Protein AF-A0AAD5UMB7-F1 (afdb_monomer_lite)

Foldseek 3Di:
DKDDFDAQFQWDWDQDPVGTDIGGPDDDDPPGHGFAQFDAAPNDTDGTDDPDPCSVAEADLAFQWEQDNVRDTGGPDDDDVPRGHHAHSQADDQPDDWDQVPKDADPNPDPPDPRIDRHHAHADPRRHGDD

Structure (mmCIF, N/CA/C/O backbone):
data_AF-A0AAD5UMB7-F1
#
_entry.id   AF-A0AAD5UMB7-F1
#
loop_
_atom_site.group_PDB
_atom_site.id
_atom_site.type_symbol
_atom_site.label_atom_id
_atom_site.label_alt_id
_atom_site.label_comp_id
_atom_site.label_asym_id
_atom_site.label_entity_id
_atom_site.label_seq_id
_atom_site.pdbx_PDB_ins_code
_atom_site.Cartn_x
_atom_site.Cartn_y
_atom_site.Cartn_z
_atom_site.occupancy
_atom_site.B_iso_or_equiv
_atom_site.auth_seq_id
_atom_site.auth_comp_id
_atom_site.auth_asym_id
_atom_site.auth_atom_id
_atom_site.pdbx_PDB_model_num
ATOM 1 N N . MET A 1 1 ? 5.620 11.376 9.377 1.00 30.00 1 MET A N 1
ATOM 2 C CA . MET A 1 1 ? 6.604 10.468 10.006 1.00 30.00 1 MET A CA 1
ATOM 3 C C . MET A 1 1 ? 6.755 9.255 9.114 1.00 30.00 1 MET A C 1
ATOM 5 O O . MET A 1 1 ? 5.931 8.352 9.173 1.00 30.00 1 MET A O 1
ATOM 9 N N . ASN A 1 2 ? 7.775 9.303 8.260 1.00 31.95 2 ASN A N 1
ATOM 10 C CA . ASN A 1 2 ? 8.337 8.120 7.636 1.00 31.95 2 ASN A CA 1
ATOM 11 C C . ASN A 1 2 ? 9.408 7.589 8.549 1.00 31.95 2 ASN A C 1
ATOM 13 O O . ASN A 1 2 ? 10.317 8.315 8.936 1.00 31.95 2 ASN A O 1
ATOM 17 N N . THR A 1 3 ? 9.321 6.313 8.798 1.00 28.42 3 THR A N 1
ATOM 18 C CA . THR A 1 3 ? 10.437 5.514 9.268 1.00 28.42 3 THR A CA 1
ATOM 19 C C . THR A 1 3 ? 9.850 4.200 9.048 1.00 28.42 3 THR A C 1
ATOM 21 O O . THR A 1 3 ? 8.963 3.854 9.817 1.00 28.42 3 THR A O 1
ATOM 24 N N . ALA A 1 4 ? 10.192 3.669 7.882 1.00 38.25 4 ALA A N 1
ATOM 25 C CA . ALA A 1 4 ? 11.379 2.842 7.802 1.00 38.25 4 AL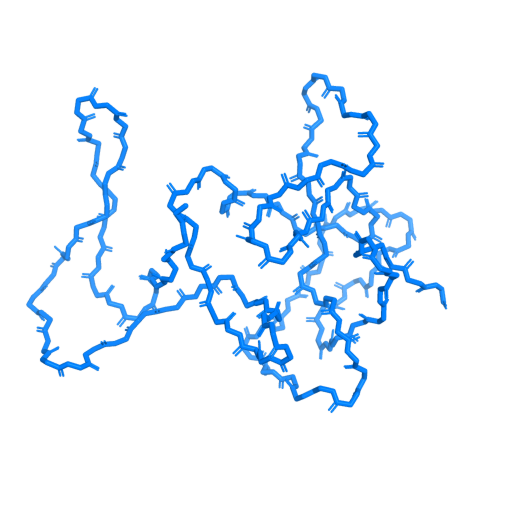A A CA 1
ATOM 26 C C . ALA A 1 4 ? 11.503 1.776 8.889 1.00 38.25 4 ALA A C 1
ATOM 28 O O . ALA A 1 4 ? 11.715 2.233 9.988 1.00 38.25 4 ALA A O 1
ATOM 29 N N . LEU A 1 5 ? 11.381 0.467 8.655 1.00 36.25 5 LEU A N 1
ATOM 30 C CA . LEU A 1 5 ? 12.031 -0.652 9.357 1.00 36.25 5 LEU A CA 1
ATOM 31 C C . LEU A 1 5 ? 11.345 -1.535 10.485 1.00 36.25 5 LEU A C 1
ATOM 33 O O . LEU A 1 5 ? 11.730 -1.340 11.631 1.00 36.25 5 LEU A O 1
ATOM 37 N N . SER A 1 6 ? 10.419 -2.520 10.279 1.00 37.47 6 SER A N 1
ATOM 38 C CA . SER A 1 6 ? 9.987 -3.432 11.404 1.00 37.47 6 SER A CA 1
ATOM 39 C C . SER A 1 6 ? 10.619 -4.819 11.396 1.00 37.47 6 SER A C 1
ATOM 41 O O . SER A 1 6 ? 10.957 -5.311 12.466 1.00 37.47 6 SER A O 1
ATOM 43 N N . ASP A 1 7 ? 10.872 -5.422 10.230 1.00 37.22 7 ASP A N 1
ATOM 44 C CA . ASP A 1 7 ? 11.126 -6.875 10.164 1.00 37.22 7 ASP A CA 1
ATOM 45 C C . ASP A 1 7 ? 12.565 -7.295 9.792 1.00 37.22 7 ASP A C 1
ATOM 47 O O . ASP A 1 7 ? 12.785 -8.363 9.233 1.00 37.22 7 ASP A O 1
ATOM 51 N N . GLN A 1 8 ? 13.589 -6.507 10.118 1.00 43.94 8 GLN A N 1
ATOM 52 C CA . GLN A 1 8 ? 14.957 -7.058 10.254 1.00 43.94 8 GLN A CA 1
ATOM 53 C C . GLN A 1 8 ? 15.640 -6.714 11.602 1.00 43.94 8 GLN A C 1
ATOM 55 O O . GLN A 1 8 ? 16.824 -6.985 11.777 1.00 43.94 8 GLN A O 1
ATOM 60 N N . TYR A 1 9 ? 14.879 -6.227 12.599 1.00 50.72 9 TYR A N 1
ATOM 61 C CA . TYR A 1 9 ? 15.351 -5.930 13.961 1.00 50.72 9 TYR A CA 1
ATOM 62 C C . TYR A 1 9 ? 14.459 -6.657 14.976 1.00 50.72 9 TYR A C 1
ATOM 64 O O . TYR A 1 9 ? 13.238 -6.514 14.874 1.00 50.72 9 TYR A O 1
ATOM 72 N N . PRO A 1 10 ? 14.999 -7.365 15.988 1.00 57.06 10 PRO A N 1
ATOM 73 C CA . PRO A 1 10 ? 14.206 -7.854 17.112 1.00 57.06 10 PRO A CA 1
ATOM 74 C C . PRO A 1 10 ? 13.502 -6.668 17.776 1.00 57.06 10 PRO A C 1
ATOM 76 O O . PRO A 1 10 ? 14.128 -5.884 18.487 1.00 57.06 10 PRO A O 1
ATOM 79 N N . SER A 1 11 ? 12.208 -6.497 17.492 1.00 53.78 11 SER A N 1
ATOM 80 C CA . SER A 1 11 ? 11.378 -5.431 18.036 1.00 53.78 11 SER A CA 1
ATOM 81 C C . SER A 1 11 ? 9.911 -5.854 18.193 1.00 53.78 11 SER A C 1
ATOM 83 O O . SER A 1 11 ? 9.427 -6.731 17.485 1.00 53.78 11 SER A O 1
ATOM 85 N N . TYR A 1 12 ? 9.191 -5.270 19.152 1.00 57.84 12 TYR A N 1
ATOM 86 C CA . TYR A 1 12 ? 7.809 -5.598 19.489 1.00 57.84 12 TYR A CA 1
ATOM 87 C C . TYR A 1 12 ? 6.973 -4.338 19.750 1.00 57.84 12 TYR A C 1
ATOM 89 O O . TYR A 1 12 ? 7.467 -3.365 20.326 1.00 57.84 12 TYR A O 1
ATOM 97 N N . PRO A 1 13 ? 5.686 -4.327 19.365 1.00 61.69 13 PRO A N 1
ATOM 98 C CA . PRO A 1 13 ? 4.786 -3.241 19.705 1.00 61.69 13 PRO A CA 1
ATOM 99 C C . PRO A 1 13 ? 4.307 -3.367 21.161 1.00 61.69 13 PRO A C 1
ATOM 101 O O . PRO A 1 13 ? 3.797 -4.409 21.568 1.00 61.69 13 PRO A O 1
ATOM 104 N N . LYS A 1 14 ? 4.397 -2.297 21.955 1.00 60.19 14 LYS A N 1
ATOM 105 C CA . LYS A 1 14 ? 3.878 -2.236 23.329 1.00 60.19 14 LYS A CA 1
ATOM 106 C C . LYS A 1 14 ? 2.853 -1.122 23.466 1.00 60.19 14 LYS A C 1
ATOM 108 O O . LYS A 1 14 ? 3.099 0.008 23.042 1.00 60.19 14 LYS A O 1
ATOM 113 N N . LYS A 1 15 ? 1.713 -1.440 24.089 1.00 62.88 15 LYS A N 1
ATOM 114 C CA . LYS A 1 15 ? 0.694 -0.445 24.431 1.00 62.88 15 LYS A CA 1
ATOM 115 C C . LYS A 1 15 ? 1.247 0.508 25.493 1.00 62.88 15 LYS A C 1
ATOM 117 O O . LYS A 1 15 ? 1.775 0.071 26.514 1.00 62.88 15 LYS A O 1
ATOM 122 N N . ILE A 1 16 ? 1.127 1.795 25.227 1.00 58.56 16 ILE A N 1
ATOM 123 C CA . ILE A 1 16 ? 1.542 2.903 26.089 1.00 58.56 16 ILE A CA 1
ATOM 124 C C . ILE A 1 16 ? 0.349 3.847 26.264 1.00 58.56 16 ILE A C 1
ATOM 126 O O . ILE A 1 16 ? -0.672 3.670 25.599 1.00 58.56 16 ILE A O 1
ATOM 130 N N . GLU A 1 17 ? 0.457 4.826 27.162 1.00 64.25 17 GLU A N 1
ATOM 131 C CA . GLU A 1 17 ? -0.638 5.733 27.556 1.00 64.25 17 GLU A CA 1
ATOM 132 C C . GLU A 1 17 ? -1.433 6.310 26.368 1.00 64.25 17 GLU A C 1
ATOM 134 O O . GLU A 1 17 ? -2.650 6.452 26.439 1.00 64.25 17 GLU A O 1
ATOM 139 N N . TYR A 1 18 ? -0.761 6.557 25.244 1.00 53.03 18 TYR A N 1
ATOM 140 C CA . TYR A 1 18 ? -1.312 7.222 24.064 1.00 53.03 18 TYR A CA 1
ATOM 141 C C . TYR A 1 18 ? -1.352 6.353 22.791 1.00 53.03 18 TYR A C 1
ATOM 143 O O . TYR A 1 18 ? -1.546 6.884 21.700 1.00 53.03 18 TYR A O 1
ATOM 151 N N . GLY A 1 19 ? -1.174 5.027 22.876 1.00 61.72 19 GLY A N 1
ATOM 152 C CA . GLY A 1 19 ? -1.249 4.153 21.695 1.00 61.72 19 GLY A CA 1
ATOM 153 C C . GLY A 1 19 ? -0.312 2.950 21.753 1.00 61.72 19 GLY A C 1
ATOM 154 O O . GLY A 1 19 ? -0.314 2.214 22.734 1.00 61.72 19 GLY A O 1
ATOM 155 N N . TYR A 1 20 ? 0.475 2.738 20.696 1.00 51.84 20 TYR A N 1
ATOM 156 C CA . TYR A 1 20 ? 1.466 1.660 20.590 1.00 51.84 20 TYR A CA 1
ATOM 157 C C . TYR A 1 20 ? 2.842 2.241 20.227 1.00 51.84 20 TYR A C 1
ATOM 159 O O . TYR A 1 20 ? 2.917 3.104 19.357 1.00 51.84 20 TYR A O 1
ATOM 167 N N . GLY A 1 21 ? 3.919 1.764 20.857 1.00 43.53 21 GLY A N 1
ATOM 168 C CA . GLY A 1 21 ? 5.313 2.038 20.460 1.00 43.53 21 GLY A CA 1
ATOM 169 C C . GLY A 1 21 ? 6.030 0.757 20.027 1.00 43.53 21 GLY A C 1
ATOM 170 O O . GLY A 1 21 ? 5.653 -0.304 20.504 1.00 43.53 21 GLY A O 1
ATOM 171 N N . LEU A 1 22 ? 7.030 0.835 19.143 1.00 59.47 22 LEU A N 1
ATOM 172 C CA . LEU A 1 22 ? 7.885 -0.290 18.732 1.00 59.47 22 LEU A CA 1
ATOM 173 C C . LEU A 1 22 ? 9.164 -0.290 19.593 1.00 59.47 22 LEU A C 1
ATOM 175 O O . LEU A 1 22 ? 9.850 0.725 19.662 1.00 59.47 22 LEU A O 1
ATOM 179 N N . PHE A 1 23 ? 9.467 -1.392 20.271 1.00 60.22 23 PHE A N 1
ATOM 180 C CA . PHE A 1 23 ? 10.570 -1.531 21.232 1.00 60.22 23 PHE A CA 1
ATOM 181 C C . PHE A 1 23 ? 11.498 -2.644 20.791 1.00 60.22 23 PHE A C 1
ATOM 183 O O . PHE A 1 23 ? 10.989 -3.660 20.355 1.00 60.22 23 PHE A O 1
ATOM 190 N N . ALA A 1 24 ? 12.814 -2.521 20.959 1.00 58.44 24 ALA A N 1
ATOM 191 C CA . ALA A 1 24 ? 13.704 -3.654 20.716 1.00 58.44 24 ALA A CA 1
ATOM 192 C C . ALA A 1 24 ? 13.349 -4.830 21.653 1.00 58.44 24 ALA A C 1
ATOM 194 O O . ALA A 1 24 ? 13.131 -4.623 22.847 1.00 58.44 24 ALA A O 1
ATOM 195 N N . SER A 1 25 ? 13.243 -6.046 21.117 1.00 63.03 25 SER A N 1
ATOM 196 C CA . SER A 1 25 ? 13.020 -7.273 21.891 1.00 63.03 25 SER A CA 1
ATOM 197 C C . SER A 1 25 ? 14.326 -7.955 22.307 1.00 63.03 25 SER A C 1
ATOM 199 O O . SER A 1 25 ? 14.254 -8.930 23.048 1.00 63.03 25 SER A O 1
ATOM 201 N N . ASP A 1 26 ? 15.479 -7.469 21.827 1.00 66.81 26 ASP A N 1
ATOM 202 C CA . ASP A 1 26 ? 16.825 -7.969 22.144 1.00 66.81 26 ASP A CA 1
ATOM 203 C C . ASP A 1 26 ? 17.902 -6.885 21.896 1.00 66.81 26 ASP A C 1
ATOM 205 O O . ASP A 1 26 ? 17.598 -5.818 21.348 1.00 66.81 26 ASP A O 1
ATOM 209 N N . ASP A 1 27 ? 19.154 -7.166 22.267 1.00 66.38 27 ASP A N 1
ATOM 210 C CA . ASP A 1 27 ? 20.315 -6.319 21.986 1.00 66.38 27 ASP A CA 1
ATOM 211 C C . ASP A 1 27 ? 20.593 -6.251 20.474 1.00 66.38 27 ASP A C 1
ATOM 213 O O . ASP A 1 27 ? 20.818 -7.254 19.795 1.00 66.38 27 ASP A O 1
ATOM 217 N N . LEU A 1 28 ? 20.598 -5.033 19.930 1.00 56.88 28 LEU A N 1
ATOM 218 C CA . LEU A 1 28 ? 20.833 -4.779 18.509 1.00 56.88 28 LEU A CA 1
ATOM 219 C C . LEU A 1 28 ? 22.306 -4.430 18.259 1.00 56.88 28 LEU A C 1
ATOM 221 O O . LEU A 1 28 ? 22.784 -3.434 18.811 1.00 56.88 28 LEU A O 1
ATOM 225 N N . PRO A 1 29 ? 23.039 -5.169 17.401 1.00 52.47 29 PRO A N 1
ATOM 226 C CA . PRO A 1 29 ? 24.404 -4.796 17.062 1.00 52.47 29 PRO A CA 1
ATOM 227 C C . PRO A 1 29 ? 24.448 -3.505 16.221 1.00 52.47 29 PRO A C 1
ATOM 229 O O . PRO A 1 29 ? 23.469 -3.160 15.539 1.00 52.47 29 PRO A O 1
ATOM 232 N N . PRO A 1 30 ? 25.594 -2.794 16.211 1.00 43.34 30 PRO A N 1
ATOM 233 C CA . PRO A 1 30 ? 25.788 -1.633 15.346 1.00 43.34 30 PRO A CA 1
ATOM 234 C C . PRO A 1 30 ? 25.516 -1.981 13.872 1.00 43.34 30 PRO A C 1
ATOM 236 O O . PRO A 1 30 ? 25.989 -3.004 13.384 1.00 43.34 30 PRO A O 1
ATOM 239 N N . ASN A 1 31 ? 24.801 -1.105 13.156 1.00 42.66 31 ASN A N 1
ATOM 240 C CA . ASN A 1 31 ? 24.419 -1.248 11.736 1.00 42.66 31 ASN A CA 1
ATOM 241 C C . ASN A 1 31 ? 23.376 -2.328 11.403 1.00 42.66 31 ASN A C 1
ATOM 243 O O . ASN A 1 31 ? 23.255 -2.714 10.240 1.00 42.66 31 ASN A O 1
ATOM 247 N N . THR A 1 32 ? 22.592 -2.800 12.375 1.00 44.88 32 THR A N 1
ATOM 248 C CA . THR A 1 32 ? 21.396 -3.597 12.050 1.00 44.88 32 THR A CA 1
ATOM 249 C C . THR A 1 32 ? 20.452 -2.744 11.173 1.00 44.88 32 THR A C 1
ATOM 251 O O . THR A 1 32 ? 20.497 -1.512 11.264 1.00 44.88 32 THR A O 1
ATOM 254 N N . VAL A 1 33 ? 19.623 -3.364 10.325 1.00 45.50 33 VAL A N 1
ATOM 255 C CA . VAL A 1 33 ? 18.635 -2.749 9.403 1.00 45.50 33 VAL A CA 1
ATOM 256 C C . VAL A 1 33 ? 17.248 -3.372 9.705 1.00 45.50 33 VAL A C 1
ATOM 258 O O . VAL A 1 33 ? 17.229 -4.423 10.314 1.00 45.50 33 VAL A O 1
ATOM 261 N N . ALA A 1 34 ? 16.085 -2.789 9.400 1.00 47.62 34 ALA A N 1
ATOM 262 C CA . ALA A 1 34 ? 14.811 -3.537 9.339 1.00 47.62 34 ALA A CA 1
ATOM 263 C C . ALA A 1 34 ? 13.970 -3.046 8.191 1.00 47.62 34 ALA A C 1
ATOM 265 O O . ALA A 1 34 ? 14.124 -1.910 7.819 1.00 47.62 34 ALA A O 1
ATOM 266 N N . TYR A 1 35 ? 13.056 -3.818 7.604 1.00 50.94 35 TYR A N 1
ATOM 267 C CA . TYR A 1 35 ? 12.281 -3.291 6.480 1.00 50.94 35 TYR A CA 1
ATOM 268 C C . TYR A 1 35 ? 10.767 -3.653 6.458 1.00 50.94 35 TYR A C 1
ATOM 270 O O . TYR A 1 35 ? 10.247 -3.958 7.525 1.00 50.94 35 TYR A O 1
ATOM 278 N N . VAL A 1 36 ? 10.029 -3.382 5.355 1.00 59.56 36 VAL A N 1
ATOM 279 C CA . VAL A 1 36 ? 8.891 -2.433 5.330 1.00 59.56 36 VAL A CA 1
ATOM 280 C C . VAL A 1 36 ? 8.084 -2.287 4.026 1.00 59.56 36 VAL A C 1
ATOM 282 O O . VAL A 1 36 ? 8.283 -3.060 3.117 1.00 59.56 36 VAL A O 1
ATOM 285 N N . LEU A 1 37 ? 7.161 -1.323 3.894 1.00 63.41 37 LEU A N 1
ATOM 286 C CA . LEU A 1 37 ? 6.457 -1.012 2.646 1.00 63.41 37 LEU A CA 1
ATOM 287 C C . LEU A 1 37 ? 7.437 -0.527 1.564 1.00 63.41 37 LEU A C 1
ATOM 289 O O . LEU A 1 37 ? 7.987 0.566 1.670 1.00 63.41 37 LEU A O 1
ATOM 293 N N . LEU A 1 38 ? 7.684 -1.334 0.533 1.00 68.94 38 LEU A N 1
ATOM 294 C CA . LEU A 1 38 ? 8.525 -0.925 -0.592 1.00 68.94 38 LEU A CA 1
ATOM 295 C C . LEU A 1 38 ? 7.778 0.109 -1.440 1.00 68.94 38 LEU A C 1
ATOM 297 O O . LEU A 1 38 ? 6.700 -0.167 -1.962 1.00 68.94 38 LEU A O 1
ATOM 301 N N . CYS A 1 39 ? 8.334 1.309 -1.580 1.00 71.94 39 CYS A N 1
ATOM 302 C CA . CYS A 1 39 ? 7.775 2.336 -2.450 1.00 71.94 39 CYS A CA 1
ATOM 303 C C . CYS A 1 39 ? 8.884 3.081 -3.197 1.00 71.94 39 CYS A C 1
ATOM 305 O O . CYS A 1 39 ? 10.043 3.107 -2.781 1.00 71.94 39 CYS A O 1
ATOM 307 N N . LYS A 1 40 ? 8.529 3.738 -4.299 1.00 72.69 40 LYS A N 1
ATOM 308 C CA . LYS A 1 40 ? 9.457 4.592 -5.040 1.00 72.69 40 LYS A CA 1
ATOM 309 C C . LYS A 1 40 ? 9.448 6.003 -4.441 1.00 72.69 40 LYS A C 1
ATOM 311 O O . LYS A 1 40 ? 8.381 6.568 -4.220 1.00 72.69 40 LYS A O 1
ATOM 316 N N . LYS A 1 41 ? 10.623 6.574 -4.159 1.00 69.94 41 LYS A N 1
ATOM 317 C CA . LYS A 1 41 ? 10.816 7.959 -3.694 1.00 69.94 41 LYS A CA 1
ATOM 318 C C . LYS A 1 41 ? 11.979 8.591 -4.445 1.00 69.94 41 LYS A C 1
ATOM 320 O O . LYS A 1 41 ? 13.083 8.055 -4.399 1.00 69.94 41 LYS A O 1
ATOM 325 N N . ASN A 1 42 ? 11.758 9.746 -5.079 1.00 74.06 42 ASN A N 1
ATOM 326 C CA . ASN A 1 42 ? 12.787 10.446 -5.863 1.00 74.06 42 ASN A CA 1
ATOM 327 C C . ASN A 1 42 ? 13.546 9.476 -6.792 1.00 74.06 42 ASN A C 1
ATOM 329 O O . ASN A 1 42 ? 14.770 9.390 -6.740 1.00 74.06 42 ASN A O 1
ATOM 333 N N . GLU A 1 43 ? 12.790 8.676 -7.551 1.00 74.44 43 GLU A N 1
ATOM 334 C CA . GLU A 1 43 ? 13.288 7.658 -8.494 1.00 74.44 43 GLU A CA 1
ATOM 335 C C . GLU A 1 43 ? 14.016 6.450 -7.881 1.00 74.44 43 GLU A C 1
ATOM 337 O O . GLU A 1 43 ? 14.395 5.540 -8.612 1.00 74.44 43 GLU A O 1
ATOM 342 N N . LYS A 1 44 ? 14.156 6.372 -6.554 1.00 73.31 44 LYS A N 1
ATOM 343 C CA . LYS A 1 44 ? 14.791 5.242 -5.863 1.00 73.31 44 LYS A CA 1
ATOM 344 C C . LYS A 1 44 ? 13.766 4.393 -5.128 1.00 73.31 44 LYS A C 1
ATOM 346 O O . LYS A 1 44 ? 12.870 4.923 -4.472 1.00 73.31 44 LYS A O 1
ATOM 351 N N . TRP A 1 45 ? 13.926 3.077 -5.196 1.00 71.81 45 TRP A N 1
ATOM 352 C CA . TRP A 1 45 ? 13.171 2.152 -4.360 1.00 71.81 45 TRP A CA 1
ATOM 353 C C . TRP A 1 45 ? 13.652 2.262 -2.920 1.00 71.81 45 TRP A C 1
ATOM 355 O O . TRP A 1 45 ? 14.837 2.105 -2.626 1.00 71.81 45 TRP A O 1
ATOM 365 N N . VAL A 1 46 ? 12.727 2.599 -2.029 1.00 67.31 46 VAL A N 1
ATOM 366 C CA . VAL A 1 46 ? 12.975 2.704 -0.600 1.00 67.31 46 VAL A CA 1
ATOM 367 C C . VAL A 1 46 ? 11.968 1.851 0.132 1.00 67.31 46 VAL A C 1
ATOM 369 O O . VAL A 1 46 ? 10.766 1.861 -0.117 1.00 67.31 46 VAL A O 1
ATOM 372 N N . TRP A 1 47 ? 12.483 1.121 1.088 1.00 64.69 47 TRP A N 1
ATOM 373 C CA . TRP A 1 47 ? 11.693 0.426 2.062 1.00 64.69 47 TRP A CA 1
ATOM 374 C C . TRP A 1 47 ? 11.157 1.482 3.081 1.00 64.69 47 TRP A C 1
ATOM 376 O O . TRP A 1 47 ? 11.962 2.264 3.585 1.00 64.69 47 TRP A O 1
ATOM 386 N N . LEU A 1 48 ? 9.843 1.495 3.428 1.00 63.72 48 LEU A N 1
ATOM 387 C CA . LEU A 1 48 ? 9.119 2.375 4.404 1.00 63.72 48 LEU A CA 1
ATOM 388 C C . LEU A 1 48 ? 8.244 1.723 5.504 1.00 63.72 48 LEU A C 1
ATOM 390 O O . LEU A 1 48 ? 7.205 1.129 5.242 1.00 63.72 48 LEU A O 1
ATOM 394 N N . LEU A 1 49 ? 8.596 1.831 6.774 1.00 61.56 49 LEU A N 1
ATOM 395 C CA . LEU A 1 49 ? 7.680 1.588 7.895 1.00 61.56 49 LEU A CA 1
ATOM 396 C C . LEU A 1 49 ? 6.893 2.859 7.934 1.00 61.56 49 LEU A C 1
ATOM 398 O O . LEU A 1 49 ? 7.335 3.995 7.717 1.00 61.56 49 LEU A O 1
ATOM 402 N N . THR A 1 50 ? 5.656 2.612 8.233 1.00 58.19 50 THR A N 1
ATOM 403 C CA . THR A 1 50 ? 4.753 3.668 8.533 1.00 58.19 50 THR A CA 1
ATOM 404 C C . THR A 1 50 ? 4.448 3.421 9.997 1.00 58.19 50 THR A C 1
ATOM 406 O O . THR A 1 50 ? 3.932 2.363 10.365 1.00 58.19 50 THR A O 1
ATOM 409 N N . PHE A 1 51 ? 4.805 4.379 10.845 1.00 58.19 51 PHE A N 1
ATOM 410 C CA . PHE A 1 51 ? 4.399 4.376 12.249 1.00 58.19 51 PHE A CA 1
ATOM 411 C C . PHE A 1 51 ? 2.952 4.852 12.437 1.00 58.19 51 PHE A C 1
ATOM 413 O O . PHE A 1 51 ? 2.472 4.964 13.561 1.00 58.19 51 PHE A O 1
ATOM 420 N N . SER A 1 52 ? 2.242 5.132 11.342 1.00 61.62 52 SER A N 1
ATOM 421 C CA . SER A 1 52 ? 0.824 5.467 11.352 1.00 61.62 52 SER A CA 1
ATOM 422 C C . SER A 1 52 ? -0.040 4.224 11.112 1.00 61.62 52 SER A C 1
ATOM 424 O O . SER A 1 52 ? 0.445 3.132 10.804 1.00 61.62 52 SER A O 1
ATOM 426 N N . ASN A 1 53 ? -1.359 4.396 11.210 1.00 66.06 53 ASN A N 1
ATOM 427 C CA . ASN A 1 53 ? -2.311 3.362 10.799 1.00 66.06 53 ASN A CA 1
ATOM 428 C C . ASN A 1 53 ? -2.259 3.066 9.288 1.00 66.06 53 ASN A C 1
ATOM 430 O O . ASN A 1 53 ? -2.845 2.076 8.862 1.00 66.06 53 ASN A O 1
ATOM 434 N N . ALA A 1 54 ? -1.540 3.862 8.484 1.00 68.50 54 ALA A N 1
ATOM 435 C CA . ALA A 1 54 ? -1.387 3.614 7.051 1.00 68.50 54 ALA A CA 1
ATOM 436 C C . ALA A 1 54 ? -0.708 2.267 6.747 1.00 68.50 54 ALA A C 1
ATOM 438 O O . ALA A 1 54 ? -0.958 1.701 5.690 1.00 68.50 54 ALA A O 1
ATOM 439 N N . ARG A 1 55 ? 0.065 1.695 7.684 1.00 72.06 55 ARG A N 1
ATOM 440 C CA . ARG A 1 55 ? 0.666 0.354 7.535 1.00 72.06 55 ARG A CA 1
ATOM 441 C C . ARG A 1 55 ? -0.358 -0.771 7.420 1.00 72.06 55 ARG A C 1
ATOM 443 O O . ARG A 1 55 ? 0.001 -1.873 7.035 1.00 72.06 55 ARG A O 1
ATOM 450 N N . TYR A 1 56 ? -1.605 -0.506 7.801 1.00 75.25 56 TYR A N 1
ATOM 451 C CA . TYR A 1 56 ? -2.703 -1.455 7.667 1.00 75.25 56 TYR A CA 1
ATOM 452 C C . TYR A 1 56 ? -3.491 -1.274 6.364 1.00 75.25 56 TYR A C 1
ATOM 454 O O . TYR A 1 56 ? -4.427 -2.031 6.127 1.00 75.25 56 TYR A O 1
ATOM 462 N N . ALA A 1 57 ? -3.170 -0.268 5.541 1.00 81.44 57 ALA A N 1
ATOM 463 C CA . ALA A 1 57 ? -3.842 -0.068 4.264 1.00 81.44 57 ALA A CA 1
ATOM 464 C C . ALA A 1 57 ? -3.399 -1.153 3.278 1.00 81.44 57 ALA A C 1
ATOM 466 O O . ALA A 1 57 ? -2.217 -1.253 2.943 1.00 81.44 57 ALA A O 1
ATOM 467 N N . ASN A 1 58 ? -4.351 -1.964 2.824 1.00 88.19 58 ASN A N 1
ATOM 468 C CA . ASN A 1 58 ? -4.077 -3.119 1.980 1.00 88.19 58 ASN A CA 1
ATOM 469 C C . ASN A 1 58 ? -3.890 -2.751 0.506 1.00 88.19 58 ASN A C 1
ATOM 471 O O . ASN A 1 58 ? -4.203 -1.647 0.047 1.00 88.19 58 ASN A O 1
ATOM 475 N N . HIS A 1 59 ? -3.389 -3.720 -0.255 1.00 91.50 59 HIS A N 1
ATOM 476 C CA . HIS A 1 59 ? -3.333 -3.612 -1.698 1.00 91.50 59 HIS A CA 1
ATOM 477 C C . HIS A 1 59 ? -4.726 -3.729 -2.334 1.00 91.50 59 HIS A C 1
ATOM 479 O O . HIS A 1 59 ? -5.510 -4.614 -1.991 1.00 91.50 59 HIS A O 1
ATOM 485 N N . SER A 1 60 ? -4.992 -2.912 -3.353 1.00 92.75 60 SER A N 1
ATOM 486 C CA . SER A 1 60 ? -6.094 -3.122 -4.289 1.00 92.75 60 SER A CA 1
ATOM 487 C C . SER A 1 60 ? -5.671 -2.861 -5.733 1.00 92.75 60 SER A C 1
ATOM 489 O O . SER A 1 60 ? -5.041 -1.850 -6.043 1.00 92.75 60 SER A O 1
ATOM 491 N N . CYS A 1 61 ? -6.081 -3.747 -6.647 1.00 93.44 61 CYS A N 1
ATOM 492 C CA . CYS A 1 61 ? -5.955 -3.537 -8.093 1.00 93.44 61 CYS A CA 1
ATOM 493 C C . CYS A 1 61 ? -6.926 -2.466 -8.631 1.00 93.44 61 CYS A C 1
ATOM 495 O O . CYS A 1 61 ? -6.793 -2.052 -9.781 1.00 93.44 61 CYS A O 1
ATOM 497 N N . ARG A 1 62 ? -7.894 -2.019 -7.819 1.00 92.00 62 ARG A N 1
ATOM 498 C CA . ARG A 1 62 ? -8.744 -0.845 -8.065 1.00 92.00 62 ARG A CA 1
ATOM 499 C C . ARG A 1 62 ? -8.742 0.014 -6.793 1.00 92.00 62 ARG A C 1
ATOM 501 O O . ARG A 1 62 ? -9.641 -0.143 -5.962 1.00 92.00 62 ARG A O 1
ATOM 508 N N . PRO A 1 63 ? -7.687 0.813 -6.579 1.00 91.62 63 PRO A N 1
ATOM 509 C CA . PRO A 1 63 ? -7.468 1.488 -5.311 1.00 91.62 63 PRO A CA 1
ATOM 510 C C . PRO A 1 63 ? -8.438 2.656 -5.091 1.00 91.62 63 PRO A C 1
ATOM 512 O O . PRO A 1 63 ? -8.913 3.256 -6.056 1.00 91.62 63 PRO A O 1
ATOM 515 N N . ASN A 1 64 ? -8.683 3.026 -3.832 1.00 85.56 64 ASN A N 1
ATOM 516 C CA . ASN A 1 64 ? -9.330 4.298 -3.480 1.00 85.56 64 ASN A CA 1
ATOM 517 C C . ASN A 1 64 ? -8.362 5.333 -2.884 1.00 85.56 64 ASN A C 1
ATOM 519 O O . ASN A 1 64 ? -8.752 6.490 -2.716 1.00 85.56 64 ASN A O 1
ATOM 523 N N . CYS A 1 65 ? -7.107 4.949 -2.645 1.00 88.19 65 CYS A N 1
ATOM 524 C CA . CYS A 1 65 ? -6.027 5.813 -2.191 1.00 88.19 65 CYS A CA 1
ATOM 525 C C . CYS A 1 65 ? -4.748 5.644 -3.026 1.00 88.19 65 CYS A C 1
ATOM 527 O O . CYS A 1 65 ? -4.569 4.674 -3.760 1.00 88.19 65 CYS A O 1
ATOM 529 N N . THR A 1 66 ? -3.824 6.5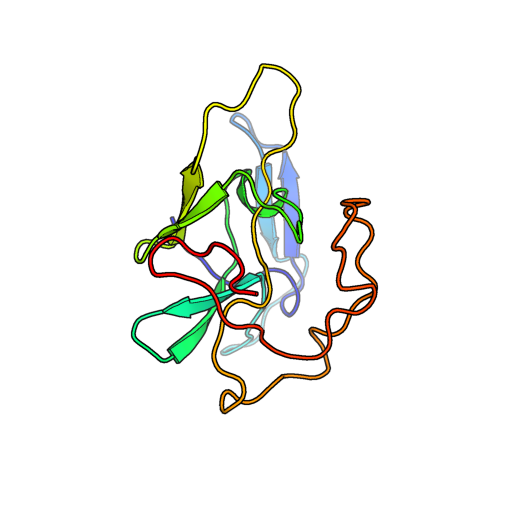83 -2.862 1.00 87.25 66 THR A N 1
ATOM 530 C CA . THR A 1 66 ? -2.473 6.555 -3.428 1.00 87.25 66 THR A CA 1
ATOM 531 C C . THR A 1 66 ? -1.441 7.032 -2.416 1.00 87.25 66 THR A C 1
ATOM 533 O O . THR A 1 66 ? -1.810 7.641 -1.415 1.00 87.25 66 THR A O 1
ATOM 536 N N . LEU A 1 67 ? -0.159 6.789 -2.686 1.00 82.00 67 LEU A N 1
ATOM 537 C CA . LEU A 1 67 ? 0.940 7.417 -1.960 1.00 82.00 67 LEU A CA 1
ATOM 538 C C . LEU A 1 67 ? 1.437 8.631 -2.747 1.00 82.00 67 LEU A C 1
ATOM 540 O O . LEU A 1 67 ? 1.773 8.510 -3.923 1.00 82.00 67 LEU A O 1
ATOM 544 N N . ASN A 1 68 ? 1.481 9.798 -2.106 1.00 78.31 68 ASN A N 1
ATOM 545 C CA . ASN A 1 68 ? 2.132 10.974 -2.688 1.00 78.31 68 ASN A CA 1
ATOM 546 C C . ASN A 1 68 ? 3.657 10.950 -2.451 1.00 78.31 68 ASN A C 1
ATOM 548 O O . ASN A 1 68 ? 4.179 10.077 -1.755 1.00 78.31 68 ASN A O 1
ATOM 552 N N . ASP A 1 69 ? 4.377 11.947 -2.973 1.00 75.31 69 ASP A N 1
ATOM 553 C CA . ASP A 1 69 ? 5.843 12.053 -2.837 1.00 75.31 69 ASP A CA 1
ATOM 554 C C . ASP A 1 69 ? 6.321 12.177 -1.376 1.00 75.31 69 ASP A C 1
ATOM 556 O O . ASP A 1 69 ? 7.461 11.836 -1.042 1.00 75.31 69 ASP A O 1
ATOM 560 N N . ASN A 1 70 ? 5.432 12.620 -0.482 1.00 72.81 70 ASN A N 1
ATOM 561 C CA . ASN A 1 70 ? 5.672 12.700 0.958 1.00 72.81 70 ASN A CA 1
ATOM 562 C C . ASN A 1 70 ? 5.381 11.380 1.693 1.00 72.81 70 ASN A C 1
ATOM 564 O O . ASN A 1 70 ? 5.620 11.295 2.900 1.00 72.81 70 ASN A O 1
ATOM 568 N N . GLN A 1 71 ? 4.938 10.343 0.972 1.00 74.06 71 GLN A N 1
ATOM 569 C CA . GLN A 1 71 ? 4.583 9.016 1.487 1.00 74.06 71 GLN A CA 1
ATOM 570 C C . GLN A 1 71 ? 3.334 9.054 2.380 1.00 74.06 71 GLN A C 1
ATOM 572 O O . GLN A 1 71 ? 3.190 8.308 3.348 1.00 74.06 71 GLN A O 1
ATOM 577 N N . GLU A 1 72 ? 2.411 9.947 2.033 1.00 77.12 72 GLU A N 1
ATOM 578 C CA . GLU A 1 72 ? 1.104 10.080 2.661 1.00 77.12 72 GLU A CA 1
ATOM 579 C C . GLU A 1 72 ? 0.064 9.322 1.839 1.00 77.12 72 GLU A C 1
ATOM 581 O O . GLU A 1 72 ? 0.067 9.386 0.608 1.00 77.12 72 GLU A O 1
ATOM 586 N N . LEU A 1 73 ? -0.845 8.629 2.526 1.00 76.31 73 LEU A N 1
ATOM 587 C CA . LEU A 1 73 ? -1.969 7.949 1.897 1.00 76.31 73 LEU A CA 1
ATOM 588 C C . LEU A 1 73 ? -3.075 8.971 1.596 1.00 76.31 73 LEU A C 1
ATOM 590 O O . LEU A 1 73 ? -3.734 9.465 2.510 1.00 76.31 73 LEU A O 1
ATOM 594 N N . VAL A 1 74 ? -3.266 9.292 0.321 1.00 81.56 74 VAL A N 1
ATOM 595 C CA . VAL A 1 74 ? -4.204 10.315 -0.159 1.00 81.56 74 VAL A CA 1
ATOM 596 C C . VAL A 1 74 ? -5.365 9.647 -0.881 1.00 81.56 74 VAL A C 1
ATOM 598 O O . VAL A 1 74 ? -5.147 8.803 -1.749 1.00 81.56 74 VAL A O 1
ATOM 601 N N . THR A 1 75 ? -6.601 10.025 -0.556 1.00 80.00 75 THR A N 1
ATOM 602 C CA . THR A 1 75 ? -7.788 9.496 -1.235 1.00 80.00 75 THR A CA 1
ATOM 603 C C . THR A 1 75 ? -7.868 9.995 -2.679 1.00 80.00 75 THR A C 1
ATOM 605 O O . THR A 1 75 ? -7.647 11.166 -2.981 1.00 80.00 75 THR A O 1
ATOM 608 N N . LEU A 1 76 ? -8.207 9.089 -3.591 1.00 81.31 76 LEU A N 1
ATOM 609 C CA . LEU A 1 76 ? -8.394 9.359 -5.020 1.00 81.31 76 LEU A CA 1
ATOM 610 C C . LEU A 1 76 ? -9.851 9.673 -5.366 1.00 81.31 76 LEU A C 1
ATOM 612 O O . LEU A 1 76 ? -10.137 10.286 -6.394 1.00 81.31 76 LEU A O 1
ATOM 616 N N . THR A 1 77 ? -10.768 9.213 -4.518 1.00 78.62 77 THR A N 1
ATOM 617 C CA . THR A 1 77 ? -12.219 9.322 -4.680 1.00 78.62 77 THR A CA 1
ATOM 618 C C . THR A 1 77 ? -12.873 9.569 -3.316 1.00 78.62 77 THR A C 1
ATOM 620 O O . THR A 1 77 ? -12.191 9.578 -2.287 1.00 78.62 77 THR A O 1
ATOM 623 N N . ASN A 1 78 ? -14.194 9.753 -3.288 1.00 80.25 78 ASN A N 1
ATOM 624 C CA . ASN A 1 78 ? -14.937 9.743 -2.030 1.00 80.25 78 ASN A CA 1
ATOM 625 C C . ASN A 1 78 ? -14.919 8.332 -1.429 1.00 80.25 78 ASN A C 1
ATOM 627 O O . ASN A 1 78 ? -15.370 7.394 -2.078 1.00 80.25 78 ASN A O 1
ATOM 631 N N . VAL A 1 79 ? -14.455 8.211 -0.184 1.00 79.06 79 VAL A N 1
ATOM 632 C CA . VAL A 1 79 ? -14.462 6.957 0.582 1.00 79.06 79 VAL A CA 1
ATOM 633 C C . VAL A 1 79 ? -15.561 7.028 1.637 1.00 79.06 79 VAL A C 1
ATOM 635 O O . VAL A 1 79 ? -15.605 7.969 2.435 1.00 79.06 79 VAL A O 1
ATOM 638 N N . GLN A 1 80 ? -16.474 6.061 1.630 1.00 73.38 80 GLN A N 1
ATOM 639 C CA . GLN A 1 80 ? -17.597 6.022 2.563 1.00 73.38 80 GLN A CA 1
ATOM 640 C C . GLN A 1 80 ? -17.184 5.470 3.932 1.00 73.38 80 GLN A C 1
ATOM 642 O O . GLN A 1 80 ? -16.202 4.745 4.088 1.00 73.38 80 GLN A O 1
ATOM 647 N N . LYS A 1 81 ? -17.973 5.784 4.965 1.00 73.56 81 LYS A N 1
ATOM 648 C CA . LYS A 1 81 ? -17.758 5.230 6.306 1.00 73.56 81 LYS A CA 1
ATOM 649 C C . LYS A 1 81 ? -17.854 3.700 6.261 1.00 73.56 81 LYS A C 1
ATOM 651 O O . LYS A 1 81 ? -18.904 3.162 5.931 1.00 73.56 81 LYS A O 1
ATOM 656 N N . GLY A 1 82 ? -16.785 3.027 6.685 1.00 79.62 82 GLY A N 1
ATOM 657 C CA . GLY A 1 82 ? -16.699 1.564 6.715 1.00 79.62 82 GLY A CA 1
ATOM 658 C C . GLY A 1 82 ? -16.055 0.948 5.472 1.00 79.62 82 GLY A C 1
ATOM 659 O O . GLY A 1 82 ? -15.773 -0.246 5.490 1.00 79.62 82 GLY A O 1
ATOM 660 N N . GLU A 1 83 ? -15.775 1.738 4.433 1.00 78.19 83 GLU A N 1
ATOM 661 C CA . GLU A 1 83 ? -14.938 1.287 3.324 1.00 78.19 83 GLU A CA 1
ATOM 662 C C . GLU A 1 83 ? -13.467 1.233 3.745 1.00 78.19 83 GLU A C 1
ATOM 664 O O . GLU A 1 83 ? -12.966 2.077 4.492 1.00 78.19 83 GLU A O 1
ATOM 669 N N . GLU A 1 84 ? -12.767 0.216 3.257 1.00 82.81 84 GLU A N 1
ATOM 670 C CA . GLU A 1 84 ? -11.340 0.043 3.489 1.00 82.81 84 GLU A CA 1
ATOM 671 C C . GLU A 1 84 ? -10.524 1.047 2.668 1.00 82.81 84 GLU A C 1
ATOM 673 O O . GLU A 1 84 ? -10.783 1.235 1.481 1.00 82.81 84 GLU A O 1
ATOM 678 N N . LEU A 1 85 ? -9.495 1.643 3.273 1.00 83.25 85 LEU A N 1
ATOM 679 C CA . LEU A 1 85 ? -8.492 2.426 2.552 1.00 83.25 85 LEU A CA 1
ATOM 680 C C . LEU A 1 85 ? -7.443 1.486 1.951 1.00 83.25 85 LEU A C 1
ATOM 682 O O . LEU A 1 85 ? -6.825 0.705 2.674 1.00 83.25 85 LEU A O 1
ATOM 686 N N . ASN A 1 86 ? -7.222 1.576 0.642 1.00 87.88 86 ASN A N 1
ATOM 687 C CA . ASN A 1 86 ? -6.320 0.684 -0.084 1.00 87.88 86 ASN A CA 1
ATOM 688 C C . ASN A 1 86 ? -5.607 1.392 -1.246 1.00 87.88 86 ASN A C 1
ATOM 690 O O . ASN A 1 86 ? -6.089 2.392 -1.777 1.00 87.88 86 ASN A O 1
ATOM 694 N N . PHE A 1 87 ? -4.443 0.875 -1.641 1.00 90.06 87 PHE A N 1
ATOM 695 C CA . PHE A 1 87 ? -3.612 1.458 -2.703 1.00 90.06 87 PHE A CA 1
ATOM 696 C C . PHE A 1 87 ? -2.851 0.389 -3.509 1.00 90.06 87 PHE A C 1
ATOM 698 O O . PHE A 1 87 ? -2.960 -0.811 -3.258 1.00 90.06 87 PHE A O 1
ATOM 705 N N . VAL A 1 88 ? -2.093 0.793 -4.529 1.00 92.19 88 VAL A N 1
ATOM 706 C CA . VAL A 1 88 ? -1.294 -0.134 -5.353 1.00 92.19 88 VAL A CA 1
ATOM 707 C C . VAL A 1 88 ? 0.093 -0.321 -4.736 1.00 92.19 88 VAL A C 1
ATOM 709 O O . VAL A 1 88 ? 0.836 0.646 -4.613 1.00 92.19 88 VAL A O 1
ATOM 712 N N . TYR A 1 89 ? 0.464 -1.555 -4.378 1.00 90.75 89 TYR A N 1
ATOM 713 C CA . TYR A 1 89 ? 1.763 -1.855 -3.749 1.00 90.75 89 TYR A CA 1
ATOM 714 C C . TYR A 1 89 ? 2.921 -1.932 -4.747 1.00 90.75 89 TYR A C 1
ATOM 716 O O . TYR A 1 89 ? 4.074 -1.765 -4.373 1.00 90.75 89 TYR A O 1
ATOM 724 N N . ASN A 1 90 ? 2.625 -2.217 -6.012 1.00 91.81 90 ASN A N 1
ATOM 725 C CA . ASN A 1 90 ? 3.600 -2.499 -7.061 1.00 91.81 90 ASN A CA 1
ATOM 726 C C . ASN A 1 90 ? 3.525 -1.475 -8.205 1.00 91.81 90 ASN A C 1
ATOM 728 O O . ASN A 1 90 ? 3.681 -1.834 -9.368 1.00 91.81 90 ASN A O 1
ATOM 732 N N . GLY A 1 91 ? 3.241 -0.207 -7.904 1.00 90.00 91 GLY A N 1
ATOM 733 C CA . GLY A 1 91 ? 3.261 0.854 -8.913 1.00 90.00 91 GLY A CA 1
ATOM 734 C C . GLY A 1 91 ? 4.698 1.185 -9.317 1.00 90.00 91 GLY A C 1
ATOM 735 O O . GLY A 1 9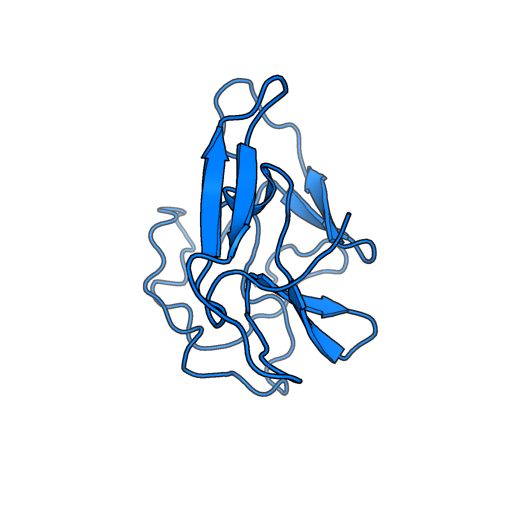1 ? 5.465 1.636 -8.474 1.00 90.00 91 GLY A O 1
ATOM 736 N N . GLY A 1 92 ? 5.059 0.977 -10.583 1.00 88.31 92 GLY A N 1
ATOM 737 C CA . GLY A 1 92 ? 6.418 1.186 -11.091 1.00 88.31 92 GLY A CA 1
ATOM 738 C C . GLY A 1 92 ? 6.521 1.014 -12.610 1.00 88.31 92 GLY A C 1
ATOM 739 O O . GLY A 1 92 ? 5.506 0.925 -13.306 1.00 88.31 92 GLY A O 1
ATOM 740 N N . SER A 1 93 ? 7.748 0.995 -13.127 1.00 85.25 93 SER A N 1
ATOM 741 C CA . SER A 1 93 ? 8.047 0.658 -14.523 1.00 85.25 93 SER A CA 1
ATOM 742 C C . SER A 1 93 ? 8.306 -0.839 -14.675 1.00 85.25 93 SER A C 1
ATOM 744 O O . SER A 1 93 ? 8.786 -1.483 -13.750 1.00 85.25 93 SER A O 1
ATOM 746 N N . GLU A 1 94 ? 8.046 -1.387 -15.861 1.00 81.12 94 GLU A N 1
ATOM 747 C CA . GLU A 1 94 ? 8.436 -2.765 -16.203 1.00 81.12 94 GLU A CA 1
ATOM 748 C C . GLU A 1 94 ? 9.967 -2.935 -16.258 1.00 81.12 94 GLU A C 1
ATOM 750 O O . GLU A 1 94 ? 10.460 -4.045 -16.093 1.00 81.12 94 GLU A O 1
ATOM 755 N N . ASP A 1 95 ? 10.707 -1.832 -16.420 1.00 85.62 95 ASP A N 1
ATOM 756 C CA . ASP A 1 95 ? 12.176 -1.803 -16.387 1.00 85.62 95 ASP A CA 1
ATOM 757 C C . ASP A 1 95 ? 12.756 -1.726 -14.960 1.00 85.62 95 ASP A C 1
ATOM 759 O O . ASP A 1 95 ? 13.972 -1.803 -14.784 1.00 85.62 95 ASP A O 1
ATOM 763 N N . ASP A 1 96 ? 11.918 -1.511 -13.936 1.00 86.56 96 ASP A N 1
ATOM 764 C CA . ASP A 1 96 ? 12.372 -1.471 -12.543 1.00 86.56 96 ASP A CA 1
ATOM 765 C C . ASP A 1 96 ? 12.686 -2.895 -12.040 1.00 86.56 96 ASP A C 1
ATOM 767 O O . ASP A 1 96 ? 11.917 -3.832 -12.260 1.00 86.56 96 ASP A O 1
ATOM 771 N N . GLU A 1 97 ? 13.792 -3.057 -11.306 1.00 87.50 97 GLU A N 1
ATOM 772 C CA . GLU A 1 97 ? 14.182 -4.346 -10.721 1.00 87.50 97 GLU A CA 1
ATOM 773 C C . GLU A 1 97 ? 13.188 -4.792 -9.639 1.00 87.50 97 GLU A C 1
ATOM 775 O O . GLU A 1 97 ? 12.975 -4.104 -8.635 1.00 87.50 97 GLU A O 1
ATOM 780 N N . TRP A 1 98 ? 12.577 -5.957 -9.847 1.00 87.94 98 TRP A N 1
ATOM 781 C CA . TRP A 1 98 ? 11.648 -6.565 -8.903 1.00 87.94 98 TRP A CA 1
ATOM 782 C C . TRP A 1 98 ? 12.389 -7.429 -7.884 1.00 87.94 98 TRP A C 1
ATOM 784 O O . TRP A 1 98 ? 13.067 -8.381 -8.265 1.00 87.94 98 TRP A O 1
ATOM 794 N N . ASP A 1 99 ? 12.199 -7.147 -6.594 1.00 84.25 99 ASP A N 1
ATOM 795 C CA . ASP A 1 99 ? 12.651 -8.036 -5.525 1.00 84.25 99 ASP A CA 1
ATOM 796 C C . ASP A 1 99 ? 11.652 -9.200 -5.368 1.00 84.25 99 ASP A C 1
ATOM 798 O O . ASP A 1 99 ? 10.501 -8.967 -4.976 1.00 84.25 99 ASP A O 1
ATOM 802 N N . PRO A 1 100 ? 12.051 -10.462 -5.631 1.00 83.75 100 PRO A N 1
ATOM 803 C CA . PRO A 1 100 ? 11.154 -11.607 -5.524 1.00 83.75 100 PRO A CA 1
ATOM 804 C C . PRO A 1 100 ? 10.518 -11.777 -4.139 1.00 83.75 100 PRO A C 1
ATOM 806 O O . PRO A 1 100 ? 9.440 -12.371 -4.063 1.00 83.75 100 PRO A O 1
ATOM 809 N N . ILE A 1 101 ? 11.119 -11.239 -3.065 1.00 82.25 101 ILE A N 1
ATOM 810 C CA . ILE A 1 101 ? 10.543 -11.278 -1.709 1.00 82.25 101 ILE A CA 1
ATOM 811 C C . ILE A 1 101 ? 9.214 -10.517 -1.611 1.00 82.25 101 ILE A C 1
ATOM 813 O O . ILE A 1 101 ? 8.399 -10.807 -0.738 1.00 82.25 101 ILE A O 1
ATOM 817 N N . TRP A 1 102 ? 8.970 -9.571 -2.525 1.00 82.12 102 TRP A N 1
ATOM 818 C CA . TRP A 1 102 ? 7.738 -8.787 -2.597 1.00 82.12 102 TRP A CA 1
ATOM 819 C C . TRP A 1 102 ? 6.632 -9.489 -3.400 1.00 82.12 102 TRP A C 1
ATOM 821 O O . TRP A 1 102 ? 5.608 -8.881 -3.714 1.00 82.12 102 TRP A O 1
ATOM 831 N N . THR A 1 103 ? 6.814 -10.774 -3.730 1.00 88.56 103 THR A N 1
ATOM 832 C CA . THR A 1 103 ? 5.835 -11.563 -4.482 1.00 88.56 103 THR A CA 1
ATOM 833 C C . THR A 1 103 ? 4.735 -12.123 -3.582 1.00 88.56 103 THR A C 1
ATOM 835 O O . THR A 1 103 ? 5.021 -12.829 -2.616 1.00 88.56 103 THR A O 1
ATOM 838 N N . PHE A 1 104 ? 3.463 -11.868 -3.906 1.00 91.19 104 PHE A N 1
ATOM 839 C CA . PHE A 1 104 ? 2.326 -12.383 -3.131 1.00 91.19 104 PHE A CA 1
ATOM 840 C C . PHE A 1 104 ? 1.041 -12.551 -3.955 1.00 91.19 104 PHE A C 1
ATOM 842 O O . PHE A 1 104 ? 0.805 -11.866 -4.953 1.00 91.19 104 PHE A O 1
ATOM 849 N N . LYS A 1 105 ? 0.156 -13.448 -3.501 1.00 96.00 105 LYS A N 1
ATOM 850 C CA . LYS A 1 105 ? -1.182 -13.628 -4.081 1.00 96.00 105 LYS A CA 1
ATOM 851 C C . LYS A 1 105 ? -2.095 -12.466 -3.673 1.00 96.00 105 LYS A C 1
ATOM 853 O O . LYS A 1 105 ? -2.290 -12.212 -2.488 1.00 96.00 105 LYS A O 1
ATOM 858 N N . CYS A 1 106 ? -2.684 -11.780 -4.649 1.00 94.81 106 CYS A N 1
ATOM 859 C CA . CYS A 1 106 ? -3.618 -10.684 -4.421 1.00 94.81 106 CYS A CA 1
ATOM 860 C C . CYS A 1 106 ? -5.033 -11.199 -4.125 1.00 94.81 106 CYS A C 1
ATOM 862 O O . CYS A 1 106 ? -5.635 -11.908 -4.930 1.00 94.81 106 CYS A O 1
ATOM 864 N N . GLU A 1 107 ? -5.593 -10.759 -3.000 1.00 94.50 107 GLU A N 1
ATOM 865 C CA . GLU A 1 107 ? -6.938 -11.118 -2.524 1.00 94.50 107 GLU A CA 1
ATOM 866 C C . GLU A 1 107 ? -7.886 -9.901 -2.501 1.00 94.50 107 GLU A C 1
ATOM 868 O O . GLU A 1 107 ? -8.872 -9.883 -1.770 1.00 94.50 107 GLU A O 1
ATOM 873 N N . CYS A 1 108 ? -7.619 -8.865 -3.309 1.00 91.50 108 CYS A N 1
ATOM 874 C CA . CYS A 1 108 ? -8.427 -7.634 -3.302 1.00 91.50 108 CYS A CA 1
ATOM 875 C C . CYS A 1 108 ? -9.845 -7.796 -3.888 1.00 91.50 108 CYS A C 1
ATOM 877 O O . CYS A 1 108 ? -10.646 -6.870 -3.800 1.00 91.50 108 CYS A O 1
ATOM 879 N N . LYS A 1 109 ? -10.145 -8.942 -4.524 1.00 90.31 109 LYS A N 1
ATOM 880 C CA . LYS A 1 109 ? -11.459 -9.335 -5.086 1.00 90.31 109 LYS A CA 1
ATOM 881 C C . LYS A 1 109 ? -12.087 -8.378 -6.111 1.00 90.31 109 LYS A C 1
ATOM 883 O O . LYS A 1 109 ? -13.246 -8.555 -6.466 1.00 90.31 109 LYS A O 1
ATOM 888 N N . ASN A 1 110 ? -11.349 -7.394 -6.619 1.00 90.69 110 ASN A N 1
ATOM 889 C CA . ASN A 1 110 ? -11.832 -6.562 -7.721 1.00 90.69 110 ASN A CA 1
ATOM 890 C C . ASN A 1 110 ? -11.860 -7.353 -9.038 1.00 90.69 110 ASN A C 1
ATOM 892 O O . ASN A 1 110 ? -10.977 -8.173 -9.280 1.00 90.69 110 ASN A O 1
ATOM 896 N N . ASP A 1 111 ? -12.802 -7.026 -9.924 1.00 89.56 111 ASP A N 1
ATOM 897 C CA . ASP A 1 111 ? -13.009 -7.723 -11.208 1.00 89.56 111 ASP A CA 1
ATOM 898 C C . ASP A 1 111 ? -11.759 -7.769 -12.107 1.00 89.56 111 ASP A C 1
ATOM 900 O O . ASP A 1 111 ? -11.585 -8.696 -12.888 1.00 89.56 111 ASP A O 1
ATOM 904 N N . ASN A 1 112 ? -10.860 -6.786 -11.978 1.00 86.88 112 ASN A N 1
ATOM 905 C CA . ASN A 1 112 ? -9.593 -6.705 -12.719 1.00 86.88 112 ASN A CA 1
ATOM 906 C C . ASN A 1 112 ? -8.374 -6.973 -11.813 1.00 86.88 112 ASN A C 1
ATOM 908 O O . ASN A 1 112 ? -7.346 -6.297 -11.912 1.00 86.88 112 ASN A O 1
ATOM 912 N N . CYS A 1 113 ? -8.509 -7.904 -10.866 1.00 93.50 113 CYS A N 1
ATOM 913 C CA . CYS A 1 113 ? -7.420 -8.328 -9.991 1.00 93.50 113 CYS A CA 1
ATOM 914 C C . CYS A 1 113 ? -6.277 -8.973 -10.795 1.00 93.50 113 CYS A C 1
ATOM 916 O O . CYS A 1 113 ? -6.520 -9.790 -11.678 1.00 93.50 113 CYS A O 1
ATOM 918 N N . GLN A 1 114 ? -5.022 -8.658 -10.455 1.00 93.50 114 GLN A N 1
ATOM 919 C CA . GLN A 1 114 ? -3.838 -9.284 -11.067 1.00 93.50 114 GLN A CA 1
ATOM 920 C C . GLN A 1 114 ? -3.656 -10.756 -10.671 1.00 93.50 114 GLN A C 1
ATOM 922 O O . GLN A 1 114 ? -2.921 -11.481 -11.337 1.00 93.50 114 GLN A O 1
ATOM 927 N N . GLY A 1 115 ? -4.292 -11.201 -9.583 1.00 95.25 115 GLY A N 1
ATOM 928 C CA . GLY A 1 115 ? -4.150 -12.548 -9.028 1.00 95.25 115 GLY A CA 1
ATOM 929 C C . GLY A 1 115 ? -2.816 -12.761 -8.313 1.00 95.25 115 GLY A C 1
ATOM 930 O O . GLY A 1 115 ? -2.809 -13.051 -7.121 1.00 95.25 115 GLY A O 1
ATOM 931 N N . MET A 1 116 ? -1.696 -12.560 -9.005 1.00 95.88 116 MET A N 1
ATOM 932 C CA . MET A 1 116 ? -0.346 -12.576 -8.440 1.00 95.88 116 MET A CA 1
ATOM 933 C C . MET A 1 116 ? 0.309 -11.205 -8.617 1.00 95.88 116 MET A C 1
ATOM 935 O O . MET A 1 116 ? 0.227 -10.603 -9.688 1.00 95.88 116 MET A O 1
ATOM 939 N N . ILE A 1 117 ? 0.944 -10.712 -7.557 1.00 94.31 117 ILE A N 1
ATOM 940 C CA . ILE A 1 117 ? 1.802 -9.530 -7.577 1.00 94.31 117 ILE A CA 1
ATOM 941 C C . ILE A 1 117 ? 3.237 -10.037 -7.582 1.00 94.31 117 ILE A C 1
ATOM 943 O O . ILE A 1 117 ? 3.704 -10.495 -6.554 1.00 94.31 117 ILE A O 1
ATOM 947 N N . ASP A 1 118 ? 3.892 -10.025 -8.737 1.00 94.19 118 ASP A N 1
ATOM 948 C CA . ASP A 1 118 ? 5.230 -10.598 -8.983 1.00 94.19 118 ASP A CA 1
ATOM 949 C C . ASP A 1 118 ? 6.104 -9.692 -9.875 1.00 94.19 118 ASP A C 1
ATOM 951 O O . ASP A 1 118 ? 7.136 -10.110 -10.394 1.00 94.19 118 ASP A O 1
ATOM 955 N N . ARG A 1 119 ? 5.639 -8.463 -10.108 1.00 92.94 119 ARG A N 1
ATOM 956 C CA . ARG A 1 119 ? 6.281 -7.431 -10.922 1.00 92.94 119 ARG A CA 1
ATOM 957 C C . ARG A 1 119 ? 5.635 -6.084 -10.657 1.00 92.94 119 ARG A C 1
ATOM 959 O O . ARG A 1 119 ? 4.493 -6.005 -10.176 1.00 92.94 119 ARG A O 1
ATOM 966 N N . TYR A 1 120 ? 6.322 -5.022 -11.056 1.00 92.75 120 TYR A N 1
ATOM 967 C CA . TYR A 1 120 ? 5.716 -3.703 -11.106 1.00 92.75 120 TYR A CA 1
ATOM 968 C C . TYR A 1 120 ? 4.691 -3.596 -12.232 1.00 92.75 120 TYR A C 1
ATOM 970 O O . TYR A 1 120 ? 4.768 -4.267 -13.261 1.00 92.75 120 TYR A O 1
ATOM 978 N N . ARG A 1 121 ? 3.708 -2.727 -12.021 1.00 89.75 121 ARG A N 1
ATOM 979 C CA . ARG A 1 121 ? 2.721 -2.343 -13.022 1.00 89.75 121 ARG A CA 1
ATOM 980 C C . ARG A 1 121 ? 2.742 -0.840 -13.222 1.00 89.75 121 ARG A C 1
ATOM 982 O O . ARG A 1 121 ? 2.904 -0.079 -12.265 1.00 89.75 121 ARG A O 1
ATOM 989 N N . ARG A 1 122 ? 2.444 -0.416 -14.448 1.00 90.62 122 ARG A N 1
ATOM 990 C CA . ARG A 1 122 ? 2.299 1.004 -14.762 1.00 90.62 122 ARG A CA 1
ATOM 991 C C . ARG A 1 122 ? 1.095 1.614 -14.047 1.00 90.62 122 ARG A C 1
ATOM 993 O O . ARG A 1 122 ? 0.000 1.041 -14.017 1.00 90.62 122 ARG A O 1
ATOM 1000 N N . VAL A 1 123 ? 1.316 2.807 -13.508 1.00 87.94 123 VAL A N 1
ATOM 1001 C CA . VAL A 1 123 ? 0.305 3.643 -12.860 1.00 87.94 123 VAL A CA 1
ATOM 1002 C C . VAL A 1 123 ? 0.334 5.065 -13.430 1.00 87.94 123 VAL A C 1
ATOM 1004 O O . VAL A 1 123 ? 1.359 5.510 -13.944 1.00 87.94 123 VAL A O 1
ATOM 1007 N N . ASP A 1 124 ? -0.795 5.772 -13.384 1.00 88.06 124 ASP A N 1
ATOM 1008 C CA . ASP A 1 124 ? -0.881 7.184 -13.756 1.00 88.06 124 ASP A CA 1
ATOM 1009 C C . ASP A 1 124 ? -0.170 8.077 -12.720 1.00 88.06 124 ASP A C 1
ATOM 1011 O O . ASP A 1 124 ? 0.304 7.616 -11.681 1.00 88.06 124 ASP A O 1
ATOM 1015 N N . ARG A 1 125 ? -0.127 9.392 -12.969 1.00 80.44 125 ARG A N 1
ATOM 1016 C CA . ARG A 1 125 ? 0.498 10.365 -12.047 1.00 80.44 125 ARG A CA 1
ATOM 1017 C C . ARG A 1 125 ? -0.128 10.403 -10.648 1.00 80.44 125 ARG A C 1
ATOM 1019 O O . ARG A 1 125 ? 0.431 11.025 -9.756 1.00 80.44 125 ARG A O 1
ATOM 1026 N N . ARG A 1 126 ? -1.302 9.801 -10.466 1.00 76.56 126 ARG A N 1
ATOM 1027 C CA . ARG A 1 126 ? -2.007 9.699 -9.189 1.00 76.56 126 ARG A CA 1
ATOM 1028 C C . ARG A 1 126 ? -1.878 8.298 -8.592 1.00 76.56 126 ARG A C 1
ATOM 1030 O O . ARG A 1 126 ? -2.498 8.042 -7.575 1.00 76.56 126 ARG A O 1
ATOM 1037 N N . GLY A 1 127 ? -1.105 7.387 -9.182 1.00 76.06 127 GLY A N 1
ATOM 1038 C C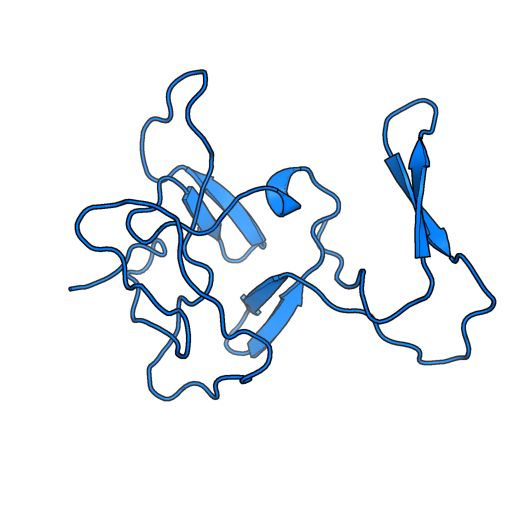A . GLY A 1 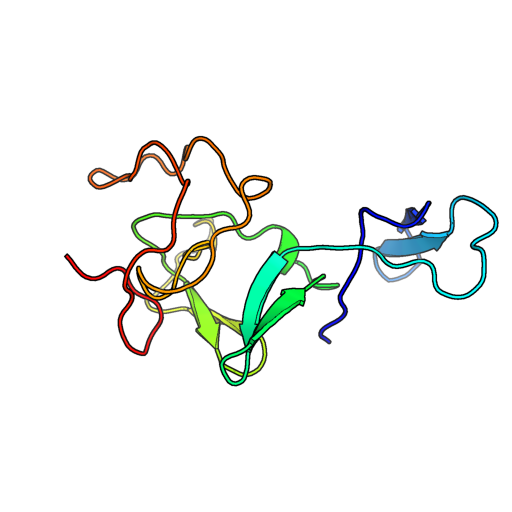127 ? -0.950 6.014 -8.698 1.00 76.06 127 GLY A CA 1
ATOM 1039 C C . GLY A 1 127 ? -2.097 5.068 -9.076 1.00 76.06 127 GLY A C 1
ATOM 1040 O O . GLY A 1 127 ? -2.171 3.964 -8.537 1.00 76.06 127 GLY A O 1
ATOM 1041 N N . ASN A 1 128 ? -2.983 5.452 -10.005 1.00 83.69 128 ASN A N 1
ATOM 1042 C CA . ASN A 1 128 ? -4.009 4.543 -10.519 1.00 83.69 128 ASN A CA 1
ATOM 1043 C C . ASN A 1 128 ? -3.425 3.585 -11.548 1.00 83.69 128 ASN A C 1
ATOM 1045 O O . ASN A 1 128 ? -2.721 4.038 -12.447 1.00 83.69 128 ASN A O 1
ATOM 104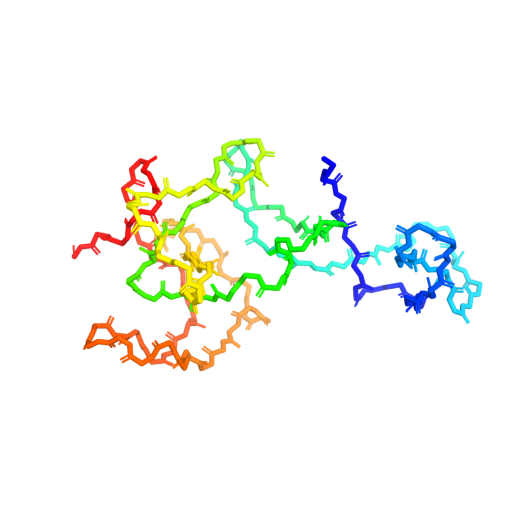9 N N . PRO A 1 129 ? -3.793 2.301 -11.529 1.00 84.19 129 PRO A N 1
ATOM 1050 C CA . PRO A 1 129 ? -3.434 1.381 -12.593 1.00 84.19 129 PRO A CA 1
ATOM 1051 C C . PRO A 1 129 ? -3.836 1.852 -13.993 1.00 84.19 129 PRO A C 1
ATOM 1053 O O . PRO A 1 129 ? -4.994 2.203 -14.227 1.00 84.19 129 PRO A O 1
ATOM 1056 N N . VAL A 1 130 ? -2.894 1.795 -14.935 1.00 85.62 130 VAL A N 1
ATOM 1057 C CA . VAL A 1 130 ? -3.177 1.977 -16.367 1.00 85.62 130 VAL A CA 1
ATOM 1058 C C . VAL A 1 130 ? -3.526 0.612 -16.976 1.00 85.62 130 VAL A C 1
ATOM 1060 O O . VAL A 1 130 ? -3.021 -0.416 -16.511 1.00 85.62 130 VAL A O 1
ATOM 1063 N N . LYS A 1 131 ? -4.447 0.597 -17.947 1.00 65.62 131 LYS A N 1
ATOM 1064 C CA . LYS A 1 131 ? -4.780 -0.603 -18.731 1.00 65.62 131 LYS A CA 1
ATOM 1065 C C . LYS A 1 131 ? -3.644 -0.996 -19.664 1.00 65.62 131 LYS A C 1
ATOM 1067 O O . LYS A 1 131 ? -2.979 -0.073 -20.184 1.00 65.62 131 LYS A O 1
#

Organism: NCBI:txid261099

Secondary structure (DSSP, 8-state):
-B---STTS-EEEEEETTEEEEEESSPPPTT-----EEEEETTEEEEE-BSSGGGGPEE-SS-SEEE-TT--EEESS---TTPPPEE-TTBS-TTSPP-GGG-EE-----TT--SEE-S-B-B-TTSPBP-

Sequence (131 aa):
MNTALSDQYPSYPKKIEYGYGLFASDDLPPNTVAYVLLCKKNEKWVWLLTFSNARYANHSCRPNCTLNDNQELVTLTNVQKGEELNFVYNGGSEDDEWDPIWTFKCECKNDNCQGMIDRYRRVDRRGNPVK

Radius of gyration: 16.0 Å; chains: 1; bounding box: 44×26×46 Å

InterPro domains:
  IPR001214 SET domain [PF00856] (52-90)
  IPR001214 SET domain [PS50280] (1-90)
  IPR046341 SET domain superfamily [G3DSA:2.170.270.10] (40-117)
  IPR046341 SET domain superfamily [SSF82199] (9-117)

pLDDT: mean 73.5, std 17.03, range [28.42, 96.0]